Protein AF-A0A2H0U3V6-F1 (afdb_monomer_lite)

Sequence (73 aa):
PTIATITDKSQLSTQPFFNNAVDGDKVLVYANAKKAILYRPSTDKIIEVAPVNITSPSVSPTPTATPSAVIEQ

Secondary structure (DSSP, 8-state):
-EEEE-S-STTTTTSGGGTT--TT-EEEEETTTTEEEEEEGGGTEEEEEEE----------------------

Structure (mmCIF, N/CA/C/O backbone):
data_AF-A0A2H0U3V6-F1
#
_entry.id   AF-A0A2H0U3V6-F1
#
loop_
_atom_site.group_PDB
_atom_site.id
_atom_site.type_symbol
_atom_site.label_atom_id
_atom_site.label_alt_id
_atom_site.label_comp_id
_atom_site.label_asym_id
_atom_site.label_entity_id
_atom_site.label_seq_id
_atom_site.pdbx_PDB_ins_code
_atom_site.Cartn_x
_atom_site.Cartn_y
_atom_site.Cartn_z
_atom_site.occupancy
_atom_site.B_iso_or_equiv
_atom_site.auth_seq_id
_atom_site.auth_comp_id
_atom_site.auth_asym_id
_atom_site.auth_atom_id
_atom_site.pdbx_PDB_model_num
ATOM 1 N N . PRO A 1 1 ? 6.391 -8.693 -1.310 1.00 76.81 1 PRO A N 1
ATOM 2 C CA . PRO A 1 1 ? 5.388 -7.607 -1.444 1.00 76.81 1 PRO A CA 1
ATOM 3 C C . PRO A 1 1 ? 5.822 -6.459 -0.538 1.00 76.81 1 PRO A C 1
ATOM 5 O O . PRO A 1 1 ? 6.315 -6.741 0.550 1.00 76.81 1 PRO A O 1
ATOM 8 N N . THR A 1 2 ? 5.695 -5.215 -0.987 1.00 86.94 2 THR A N 1
ATOM 9 C CA . THR A 1 2 ? 6.067 -4.043 -0.183 1.00 86.94 2 THR A CA 1
ATOM 10 C C . THR A 1 2 ? 4.816 -3.486 0.469 1.00 86.94 2 THR A C 1
ATOM 12 O O . THR A 1 2 ? 3.781 -3.390 -0.184 1.00 86.94 2 THR A O 1
ATOM 15 N N . ILE A 1 3 ? 4.895 -3.139 1.749 1.00 89.81 3 ILE A N 1
ATOM 16 C CA . ILE A 1 3 ? 3.776 -2.564 2.492 1.00 89.81 3 ILE A CA 1
ATOM 17 C C . ILE A 1 3 ? 4.202 -1.168 2.929 1.00 89.81 3 ILE A C 1
ATOM 19 O O . ILE A 1 3 ? 5.215 -1.020 3.607 1.00 89.81 3 ILE A O 1
ATOM 23 N N . ALA A 1 4 ? 3.436 -0.159 2.534 1.00 87.94 4 ALA A N 1
ATOM 24 C CA . ALA A 1 4 ? 3.597 1.219 2.975 1.00 87.94 4 ALA A CA 1
ATOM 25 C C . ALA A 1 4 ? 2.362 1.643 3.775 1.00 87.94 4 ALA A C 1
ATOM 27 O O . ALA A 1 4 ? 1.262 1.151 3.531 1.00 87.94 4 ALA A O 1
ATOM 28 N N . THR A 1 5 ? 2.534 2.534 4.746 1.00 91.50 5 THR A N 1
ATOM 29 C CA . THR A 1 5 ? 1.414 3.110 5.506 1.00 91.50 5 THR A CA 1
ATOM 30 C C . THR A 1 5 ? 1.273 4.570 5.112 1.00 91.50 5 THR A C 1
ATOM 32 O O . THR A 1 5 ? 2.278 5.270 5.004 1.00 91.50 5 THR A O 1
ATOM 35 N N . ILE A 1 6 ? 0.044 5.018 4.880 1.00 88.94 6 ILE A N 1
ATOM 36 C CA . ILE A 1 6 ? -0.240 6.413 4.557 1.00 88.94 6 ILE A CA 1
ATOM 37 C C . ILE A 1 6 ? -0.187 7.214 5.853 1.00 88.94 6 ILE A C 1
ATOM 39 O O . ILE A 1 6 ? -1.040 7.056 6.721 1.00 88.94 6 ILE A O 1
ATOM 43 N N . THR A 1 7 ? 0.850 8.033 5.994 1.00 88.00 7 THR A N 1
ATOM 44 C CA . THR A 1 7 ? 1.000 8.986 7.103 1.00 88.00 7 THR A CA 1
ATOM 45 C C . THR A 1 7 ? 0.500 10.380 6.748 1.00 88.00 7 THR A C 1
ATOM 47 O O . THR A 1 7 ? 0.162 11.135 7.649 1.00 88.00 7 THR A O 1
ATOM 50 N N . ASP A 1 8 ? 0.504 10.720 5.456 1.00 87.06 8 ASP A N 1
ATOM 51 C CA . ASP A 1 8 ? 0.018 12.000 4.949 1.00 87.06 8 ASP A CA 1
ATOM 52 C C . ASP A 1 8 ? -0.651 11.796 3.586 1.00 87.06 8 ASP A C 1
ATOM 54 O O . ASP A 1 8 ? 0.008 11.644 2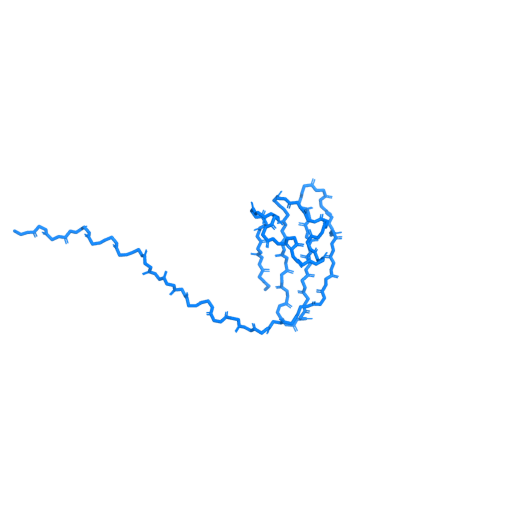.551 1.00 87.06 8 ASP A O 1
ATOM 58 N N . LYS A 1 9 ? -1.985 11.765 3.582 1.00 85.69 9 LYS A N 1
ATOM 59 C CA . LYS A 1 9 ? -2.760 11.637 2.341 1.00 85.69 9 LYS A CA 1
ATOM 60 C C . LYS A 1 9 ? -2.663 12.869 1.435 1.00 85.69 9 LYS A C 1
ATOM 62 O O . LYS A 1 9 ? -2.895 12.759 0.229 1.00 85.69 9 LYS A O 1
ATOM 67 N N . SER A 1 10 ? -2.348 14.045 1.980 1.00 85.56 10 SER A N 1
ATOM 68 C CA . SER A 1 10 ? -2.346 15.304 1.223 1.00 85.56 10 SER A CA 1
ATOM 69 C C . SER A 1 10 ? -1.225 15.302 0.189 1.00 85.56 10 SER A C 1
ATOM 71 O O . SER A 1 10 ? -1.435 15.701 -0.954 1.00 85.56 10 SER A O 1
ATOM 73 N N . GLN A 1 11 ? -0.069 14.740 0.543 1.00 83.62 11 GLN A N 1
ATOM 74 C CA . GLN A 1 11 ? 1.056 14.557 -0.381 1.00 83.62 11 GLN A CA 1
ATOM 75 C C . GLN A 1 11 ? 0.787 13.521 -1.482 1.00 83.62 11 GLN A C 1
ATOM 77 O O . GLN A 1 11 ? 1.429 13.537 -2.531 1.00 83.62 11 GLN A O 1
ATOM 82 N N . LEU A 1 12 ? -0.173 12.626 -1.258 1.00 82.94 12 LEU A N 1
ATOM 83 C CA . LEU A 1 12 ? -0.535 11.553 -2.183 1.00 82.94 12 LEU A CA 1
ATOM 84 C C . LEU A 1 12 ? -1.784 11.881 -3.013 1.00 82.94 12 LEU A C 1
ATOM 86 O O . LEU A 1 12 ? -2.096 11.160 -3.959 1.00 82.94 12 LEU A O 1
ATOM 90 N N . SER A 1 13 ? -2.458 12.996 -2.715 1.00 79.00 13 SER A N 1
ATOM 91 C CA . SER A 1 13 ? -3.693 13.440 -3.382 1.00 79.00 13 SER A CA 1
ATOM 92 C C . SER A 1 13 ? -3.500 13.779 -4.864 1.00 79.00 13 SER A C 1
ATOM 94 O O . SER A 1 13 ? -4.463 13.844 -5.620 1.00 79.00 13 SER A O 1
ATOM 96 N N . THR A 1 14 ? -2.254 13.957 -5.307 1.00 82.75 14 THR A N 1
ATOM 97 C CA . THR A 1 14 ? -1.903 14.144 -6.722 1.00 82.75 14 THR A CA 1
ATOM 98 C C . THR A 1 14 ? -2.184 12.893 -7.561 1.00 82.75 14 THR A C 1
ATOM 100 O O . THR A 1 14 ? -2.283 12.978 -8.784 1.00 82.75 14 THR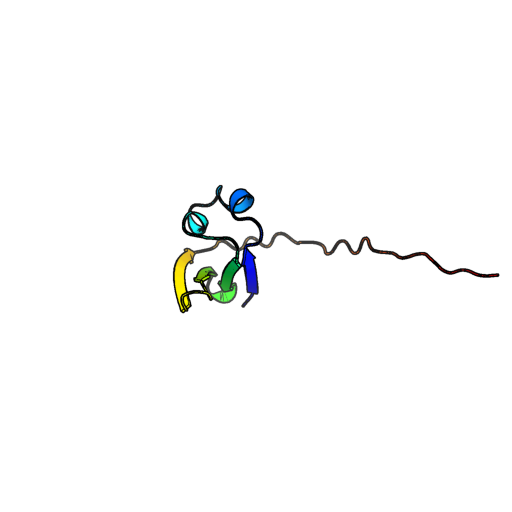 A O 1
ATOM 103 N N . GLN A 1 15 ? -2.307 11.719 -6.932 1.00 84.12 15 GLN A N 1
ATOM 104 C CA . GLN A 1 15 ? -2.609 10.469 -7.616 1.00 84.12 15 GLN A CA 1
ATOM 105 C C . GLN A 1 15 ? -4.051 10.012 -7.351 1.00 84.12 15 GLN A C 1
ATOM 107 O O . GLN A 1 15 ? -4.434 9.837 -6.194 1.00 84.12 15 GLN A O 1
ATOM 112 N N . PRO A 1 16 ? -4.822 9.682 -8.406 1.00 87.25 16 PRO A N 1
ATOM 113 C CA . PRO A 1 16 ? -6.228 9.298 -8.270 1.00 87.25 16 PRO A CA 1
ATOM 114 C C . PRO A 1 16 ? -6.431 8.022 -7.440 1.00 87.25 16 PRO A C 1
ATOM 116 O O . PRO A 1 16 ? -7.474 7.858 -6.816 1.00 87.25 16 PRO A O 1
ATOM 119 N N . PHE A 1 17 ? -5.421 7.148 -7.372 1.00 88.44 17 PHE A N 1
ATOM 120 C CA . PHE A 1 17 ? -5.430 5.945 -6.532 1.00 88.44 17 PHE A CA 1
ATOM 121 C C . PHE A 1 17 ? -5.634 6.254 -5.039 1.00 88.44 17 PHE A C 1
ATOM 123 O O . PHE A 1 17 ? -6.212 5.450 -4.311 1.00 88.44 17 PHE A O 1
ATOM 130 N N . PHE A 1 18 ? -5.193 7.428 -4.582 1.00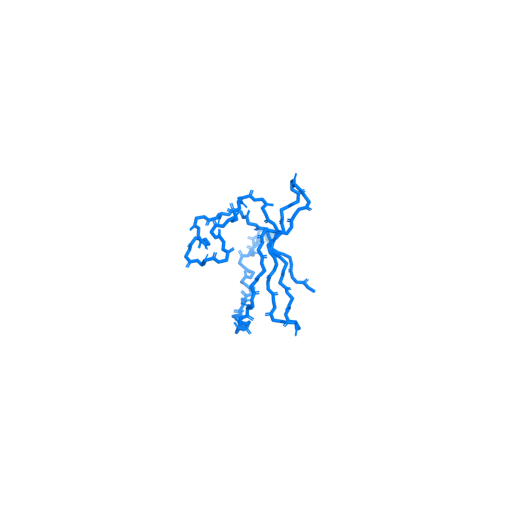 89.38 18 PHE A N 1
ATOM 131 C CA . PHE A 1 18 ? -5.301 7.844 -3.186 1.00 89.38 18 PHE A CA 1
ATOM 132 C C . PHE A 1 18 ? -6.501 8.753 -2.908 1.00 89.38 18 PHE A C 1
ATOM 134 O O . PHE A 1 18 ? -6.666 9.185 -1.771 1.00 89.38 18 PHE A O 1
ATOM 141 N N . ASN A 1 19 ? -7.385 9.007 -3.882 1.00 89.56 19 ASN A N 1
ATOM 142 C CA . ASN A 1 19 ? -8.562 9.859 -3.668 1.00 89.56 19 ASN A CA 1
ATOM 143 C C . ASN A 1 19 ? -9.458 9.363 -2.524 1.00 89.56 19 ASN A C 1
ATOM 145 O O . ASN A 1 19 ? -10.021 10.165 -1.783 1.00 89.56 19 ASN A O 1
ATOM 149 N N . ASN A 1 20 ? -9.580 8.042 -2.378 1.00 88.94 20 ASN A N 1
ATOM 150 C CA . ASN A 1 20 ? -10.383 7.400 -1.333 1.00 88.94 20 ASN A CA 1
ATOM 151 C C . ASN A 1 20 ? -9.552 6.967 -0.112 1.00 88.94 20 ASN A C 1
ATOM 153 O O . ASN A 1 20 ? -10.089 6.361 0.823 1.00 88.94 20 ASN A O 1
ATOM 157 N N . ALA A 1 21 ? -8.248 7.252 -0.121 1.00 90.44 21 ALA A N 1
ATOM 158 C CA . ALA A 1 21 ? -7.346 6.892 0.956 1.00 90.44 21 ALA A CA 1
ATOM 159 C C . ALA A 1 21 ? -7.498 7.823 2.161 1.00 90.44 21 ALA A C 1
ATOM 161 O O . ALA A 1 21 ? -7.772 9.019 2.030 1.00 90.44 21 ALA A O 1
ATOM 162 N N . VAL A 1 22 ? -7.279 7.263 3.345 1.00 90.50 22 VAL A N 1
ATOM 163 C CA . VAL A 1 22 ? -7.200 8.011 4.601 1.00 90.50 22 VAL A CA 1
ATOM 164 C C . VAL A 1 22 ? -5.890 7.717 5.314 1.00 90.50 22 VAL A C 1
ATOM 166 O O . VAL A 1 22 ? -5.245 6.693 5.078 1.00 90.50 22 VAL A O 1
ATOM 169 N N . ASP A 1 23 ? -5.499 8.624 6.199 1.00 91.62 23 ASP A N 1
ATOM 170 C CA . ASP A 1 23 ? -4.334 8.437 7.051 1.00 91.62 23 ASP A CA 1
ATOM 171 C C . ASP A 1 23 ? -4.518 7.184 7.921 1.00 91.62 23 ASP A C 1
ATOM 173 O O . ASP A 1 23 ? -5.560 6.973 8.545 1.00 91.62 23 ASP A O 1
ATOM 177 N N . GLY A 1 24 ? -3.513 6.310 7.908 1.00 89.38 24 GLY A N 1
ATOM 178 C CA . GLY A 1 24 ? -3.561 4.983 8.523 1.00 89.38 24 GLY A CA 1
ATOM 179 C C . GLY A 1 24 ? -3.928 3.836 7.573 1.00 89.38 24 GLY A C 1
ATOM 180 O O . GLY A 1 24 ? -3.749 2.673 7.949 1.00 89.38 24 GLY A O 1
ATOM 181 N N . ASP A 1 25 ? -4.363 4.116 6.338 1.00 93.69 25 ASP A N 1
ATOM 182 C CA . ASP A 1 25 ? -4.528 3.073 5.322 1.00 93.69 25 ASP A CA 1
ATOM 183 C C . ASP A 1 25 ? -3.175 2.463 4.927 1.00 93.69 25 ASP A C 1
ATOM 185 O O . ASP A 1 25 ? -2.116 3.102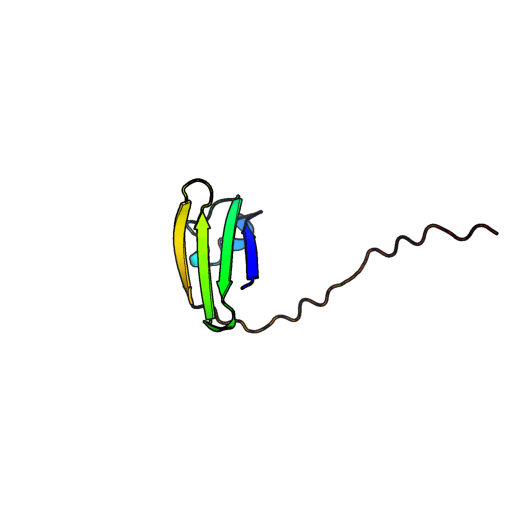 4.951 1.00 93.69 25 ASP A O 1
ATOM 189 N N . LYS A 1 26 ? -3.210 1.186 4.546 1.00 93.06 26 LYS A N 1
ATOM 190 C CA . LYS A 1 26 ? -2.041 0.407 4.141 1.00 93.06 26 LYS A CA 1
ATOM 191 C C . LYS A 1 26 ? -2.055 0.185 2.641 1.00 93.06 26 LYS A C 1
ATOM 193 O O . LYS A 1 26 ? -3.020 -0.316 2.078 1.00 93.06 26 LYS A O 1
ATOM 198 N N . VAL A 1 27 ? -0.946 0.496 1.995 1.00 91.81 27 VAL A N 1
ATOM 199 C CA . VAL A 1 27 ? -0.735 0.280 0.568 1.00 91.81 27 VAL A CA 1
ATOM 200 C C . VAL A 1 27 ? 0.131 -0.953 0.397 1.00 91.81 27 VAL A C 1
ATOM 202 O O . VAL A 1 27 ? 1.277 -0.987 0.844 1.00 91.81 27 VAL A O 1
ATOM 205 N N . LEU A 1 28 ? -0.404 -1.969 -0.265 1.00 92.06 28 LEU A N 1
ATOM 206 C CA . LEU A 1 28 ? 0.313 -3.182 -0.616 1.00 92.06 28 LEU A CA 1
ATOM 207 C C . LEU A 1 28 ? 0.728 -3.102 -2.081 1.00 92.06 28 LEU A C 1
ATOM 209 O O . LEU A 1 28 ? -0.107 -3.133 -2.982 1.00 92.06 28 LEU A O 1
ATOM 213 N N . VAL A 1 29 ? 2.031 -3.025 -2.325 1.00 90.56 29 VAL A N 1
ATOM 214 C CA . VAL A 1 29 ? 2.613 -2.970 -3.665 1.00 90.56 29 VAL A CA 1
ATOM 215 C C . VAL A 1 29 ? 3.186 -4.337 -4.030 1.00 90.56 29 VAL A C 1
ATOM 217 O O . VAL A 1 29 ? 4.123 -4.854 -3.413 1.00 90.56 29 VAL A O 1
ATOM 220 N N . TYR A 1 30 ? 2.629 -4.930 -5.079 1.00 90.69 30 TYR A N 1
ATOM 221 C CA . TYR A 1 30 ? 3.059 -6.195 -5.654 1.00 90.69 30 TYR A CA 1
ATOM 222 C C . TYR A 1 30 ? 3.926 -5.927 -6.876 1.00 90.69 30 TYR A C 1
ATOM 224 O O . TYR A 1 30 ? 3.423 -5.810 -7.993 1.00 90.69 30 TYR A O 1
ATOM 232 N N . ALA A 1 31 ? 5.243 -5.869 -6.664 1.00 86.12 31 ALA A N 1
ATOM 233 C CA . ALA A 1 31 ? 6.190 -5.550 -7.725 1.00 86.12 31 ALA A CA 1
ATOM 234 C C . ALA A 1 31 ? 6.154 -6.560 -8.893 1.00 86.12 31 ALA A C 1
ATOM 236 O O . ALA A 1 31 ? 6.112 -6.177 -10.058 1.00 86.12 31 ALA A O 1
ATOM 237 N N . ASN A 1 32 ? 6.064 -7.857 -8.584 1.00 87.88 32 ASN A N 1
ATOM 238 C CA . ASN A 1 32 ? 5.985 -8.914 -9.602 1.00 87.88 32 ASN A CA 1
ATOM 239 C C . ASN A 1 32 ? 4.714 -8.813 -10.462 1.00 87.88 32 ASN A C 1
ATOM 241 O O . ASN A 1 32 ? 4.757 -9.039 -11.665 1.00 87.88 32 ASN A O 1
ATOM 245 N N . ALA A 1 33 ? 3.586 -8.449 -9.845 1.00 89.69 33 ALA A N 1
ATOM 246 C CA . ALA A 1 33 ? 2.294 -8.333 -10.520 1.00 89.69 33 ALA A CA 1
ATOM 247 C C . ALA A 1 33 ? 2.021 -6.925 -11.074 1.00 89.69 33 ALA A C 1
ATOM 249 O O . ALA A 1 33 ? 0.991 -6.726 -11.716 1.00 89.69 33 ALA A O 1
ATOM 250 N N . LYS A 1 34 ? 2.907 -5.951 -10.805 1.00 89.38 34 LYS A N 1
ATOM 251 C CA . LYS A 1 34 ? 2.748 -4.530 -11.156 1.00 89.38 34 LYS A CA 1
ATOM 252 C C . LYS A 1 34 ? 1.401 -3.957 -10.704 1.00 89.38 34 LYS A C 1
ATOM 254 O O . LYS A 1 34 ? 0.713 -3.272 -11.457 1.00 89.38 34 LYS A O 1
ATOM 259 N N . LYS A 1 35 ? 1.001 -4.263 -9.467 1.00 90.62 35 LYS A N 1
ATOM 260 C CA . LYS A 1 35 ? -0.269 -3.814 -8.872 1.00 90.62 35 LYS A CA 1
ATOM 261 C C . LYS A 1 35 ? -0.043 -3.198 -7.500 1.00 90.62 35 LYS A C 1
ATOM 263 O O . LYS A 1 35 ? 0.767 -3.706 -6.728 1.00 90.62 35 LYS A O 1
ATOM 268 N N . ALA A 1 36 ? -0.784 -2.144 -7.194 1.00 91.50 36 ALA A N 1
ATOM 269 C CA . ALA A 1 36 ? -0.935 -1.605 -5.853 1.00 91.50 36 ALA A CA 1
ATOM 270 C C . ALA A 1 36 ? -2.370 -1.820 -5.372 1.00 91.50 36 ALA A C 1
ATOM 272 O O . ALA A 1 36 ? -3.325 -1.674 -6.135 1.00 91.50 36 ALA A O 1
ATOM 273 N N . ILE A 1 37 ? -2.499 -2.189 -4.105 1.00 93.38 37 ILE A N 1
ATOM 274 C CA . ILE A 1 37 ? -3.764 -2.437 -3.422 1.00 93.38 37 ILE A CA 1
ATOM 275 C C . ILE A 1 37 ? -3.812 -1.523 -2.205 1.00 93.38 37 ILE A C 1
ATOM 277 O O . ILE A 1 37 ? -2.908 -1.553 -1.374 1.00 93.38 37 ILE A O 1
ATOM 281 N N . LEU A 1 38 ? -4.857 -0.715 -2.102 1.00 93.25 38 LEU A N 1
ATOM 282 C CA . LEU A 1 38 ? -5.135 0.124 -0.950 1.00 93.25 38 LEU A CA 1
ATOM 283 C C . LEU A 1 38 ? -6.051 -0.652 -0.006 1.00 93.25 38 LEU A C 1
ATOM 285 O O . LEU A 1 38 ? -7.172 -1.008 -0.364 1.00 93.25 38 LEU A O 1
ATOM 289 N N . TYR A 1 39 ? -5.565 -0.930 1.194 1.00 94.69 39 TYR A N 1
ATOM 290 C CA . TYR A 1 39 ? -6.246 -1.698 2.222 1.00 94.69 39 TYR A CA 1
ATOM 291 C C . TYR A 1 39 ? -6.481 -0.841 3.459 1.00 94.69 39 TYR A C 1
ATOM 293 O O . TYR A 1 39 ? -5.544 -0.263 4.011 1.00 94.69 39 TYR A O 1
ATOM 301 N N . ARG A 1 40 ? -7.723 -0.819 3.934 1.00 94.44 40 ARG A N 1
ATOM 302 C CA . ARG A 1 40 ? -8.100 -0.167 5.181 1.00 94.44 40 ARG A CA 1
ATOM 303 C C . ARG A 1 40 ? -8.182 -1.198 6.301 1.00 94.44 40 ARG A C 1
ATOM 305 O O . ARG A 1 40 ? -9.168 -1.937 6.355 1.00 94.44 40 ARG A O 1
ATOM 312 N N . PRO A 1 41 ? -7.202 -1.232 7.222 1.00 90.75 41 PRO A N 1
ATOM 313 C CA . PRO A 1 41 ? -7.215 -2.174 8.337 1.00 90.75 41 PRO A CA 1
ATOM 314 C C . PRO A 1 41 ? -8.339 -1.879 9.335 1.00 90.75 41 PRO A C 1
ATOM 316 O O . PRO A 1 41 ? -8.816 -2.790 9.989 1.00 90.75 41 PRO A O 1
ATOM 319 N N . SER A 1 42 ? -8.805 -0.630 9.434 1.00 91.56 42 SER A N 1
ATOM 320 C CA . SER A 1 42 ? -9.877 -0.249 10.367 1.00 91.56 42 SER A CA 1
ATOM 321 C C . SER A 1 42 ? -11.237 -0.864 10.036 1.00 91.56 42 SER A C 1
ATOM 323 O O . SER A 1 42 ? -12.104 -0.926 10.899 1.00 91.56 42 SER A O 1
ATOM 325 N N . THR A 1 43 ? -11.453 -1.261 8.782 1.00 93.62 43 THR A N 1
ATOM 326 C CA . THR A 1 43 ? -12.725 -1.828 8.308 1.00 93.62 43 THR A CA 1
ATOM 327 C C . THR A 1 43 ? -12.534 -3.165 7.596 1.00 93.62 43 THR A C 1
ATOM 329 O O . THR A 1 43 ? -13.473 -3.621 6.951 1.00 93.62 43 THR A O 1
ATOM 332 N N . ASP A 1 44 ? -11.317 -3.718 7.626 1.00 92.44 44 ASP A N 1
ATOM 333 C CA . ASP A 1 44 ? -10.878 -4.906 6.883 1.00 92.44 44 ASP A CA 1
ATOM 334 C C . ASP A 1 44 ? -11.348 -4.928 5.416 1.00 92.44 44 ASP A C 1
ATOM 336 O O . ASP A 1 44 ? -11.888 -5.915 4.913 1.00 92.44 44 ASP A O 1
ATOM 340 N N . LYS A 1 45 ? -11.176 -3.803 4.706 1.00 91.88 45 LYS A N 1
ATOM 341 C CA . LYS A 1 45 ? -11.652 -3.642 3.321 1.00 91.88 45 LYS A CA 1
ATOM 342 C C . LYS A 1 45 ? -10.550 -3.216 2.371 1.00 91.88 45 LYS A C 1
ATOM 344 O O . LYS A 1 45 ? -9.706 -2.387 2.699 1.00 91.88 45 LYS A O 1
ATOM 349 N N . ILE A 1 46 ? -10.617 -3.744 1.152 1.00 92.69 46 ILE A N 1
ATOM 350 C CA . ILE A 1 46 ? -9.856 -3.227 0.018 1.00 92.69 46 ILE A CA 1
ATOM 351 C C . ILE A 1 46 ? -10.609 -2.008 -0.507 1.00 92.69 46 ILE A C 1
ATOM 353 O O . ILE A 1 46 ? -11.772 -2.115 -0.888 1.00 92.69 46 ILE A O 1
ATOM 357 N N . ILE A 1 47 ? -9.949 -0.857 -0.469 1.00 92.62 47 ILE A N 1
ATOM 358 C CA . ILE A 1 47 ? -10.512 0.422 -0.890 1.00 92.62 47 ILE A CA 1
ATOM 359 C C . ILE A 1 47 ? -10.340 0.604 -2.392 1.00 92.62 47 ILE A C 1
ATOM 361 O O . ILE A 1 47 ? -11.290 0.999 -3.051 1.00 92.62 47 ILE A O 1
ATOM 365 N N . GLU A 1 48 ? 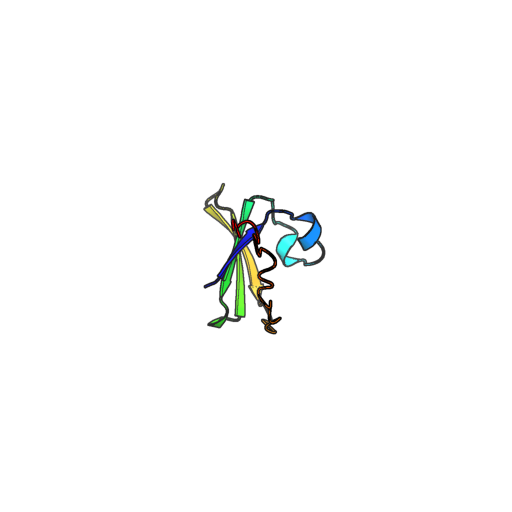-9.150 0.305 -2.920 1.00 91.75 48 GLU A N 1
ATOM 366 C CA . GLU A 1 48 ? -8.828 0.545 -4.327 1.00 91.75 48 GLU A CA 1
ATOM 367 C C . GLU A 1 48 ? -7.732 -0.407 -4.818 1.00 91.75 48 GLU A C 1
ATOM 369 O O . GLU A 1 48 ? -6.856 -0.824 -4.054 1.00 91.75 48 GLU A O 1
ATOM 374 N N . VAL A 1 49 ? -7.751 -0.746 -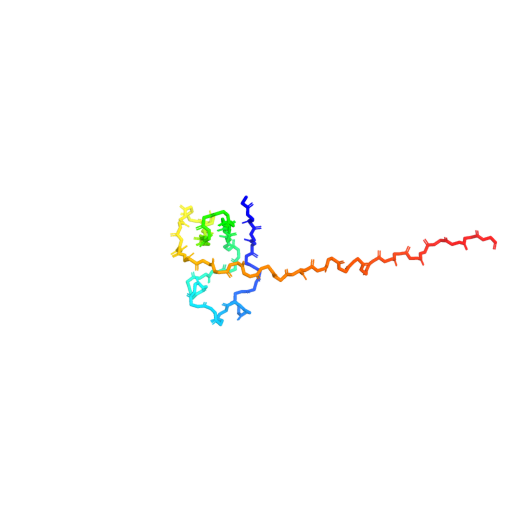6.109 1.00 92.44 49 VAL A N 1
ATOM 375 C CA . VAL A 1 49 ? -6.695 -1.528 -6.766 1.00 92.44 49 VAL A CA 1
ATOM 376 C C . VAL A 1 49 ? -6.310 -0.851 -8.071 1.00 92.44 49 VAL A C 1
ATOM 378 O O . VAL A 1 49 ? -7.151 -0.679 -8.948 1.00 92.44 49 VAL A O 1
ATOM 381 N N . ALA A 1 50 ? -5.027 -0.537 -8.238 1.00 90.62 50 ALA A N 1
ATOM 382 C CA . ALA A 1 50 ? -4.518 0.073 -9.461 1.00 90.62 50 ALA A CA 1
ATOM 383 C C . ALA A 1 50 ? -3.284 -0.662 -10.002 1.00 90.62 50 ALA A C 1
ATOM 385 O O . ALA A 1 50 ? -2.473 -1.189 -9.232 1.00 90.62 50 ALA A O 1
ATOM 386 N N . PRO A 1 51 ? -3.105 -0.712 -11.332 1.00 90.50 51 PRO A N 1
ATOM 387 C CA . PRO A 1 51 ? -1.826 -1.087 -11.914 1.00 90.50 51 PRO A CA 1
ATOM 388 C C . PRO A 1 51 ? -0.779 -0.013 -11.590 1.00 90.50 51 PRO A C 1
ATOM 390 O O . PRO A 1 51 ? -1.065 1.181 -11.648 1.00 90.50 51 PRO A O 1
ATOM 393 N N . VAL A 1 52 ? 0.445 -0.432 -11.272 1.00 85.56 52 VAL A N 1
ATOM 394 C CA . VAL A 1 52 ? 1.566 0.481 -11.023 1.00 85.56 52 VAL A CA 1
ATOM 395 C C . VAL A 1 52 ? 2.713 0.193 -11.973 1.00 85.56 52 VAL A C 1
ATOM 397 O O . VAL A 1 52 ? 3.176 -0.941 -12.101 1.00 85.56 52 VAL A O 1
ATOM 400 N N . ASN A 1 53 ? 3.209 1.247 -12.613 1.00 79.44 53 ASN A N 1
ATOM 401 C CA . ASN A 1 53 ? 4.459 1.189 -13.352 1.00 79.44 53 ASN A CA 1
ATOM 402 C C . ASN A 1 53 ? 5.598 1.474 -12.382 1.00 79.44 53 ASN A C 1
ATOM 404 O O . ASN A 1 53 ? 5.875 2.613 -12.022 1.00 79.44 53 ASN A O 1
ATOM 408 N N . ILE A 1 54 ? 6.230 0.400 -11.929 1.00 69.25 54 ILE A N 1
ATOM 409 C CA . ILE A 1 54 ? 7.358 0.442 -11.009 1.00 69.25 54 ILE A CA 1
ATOM 410 C C . ILE A 1 54 ? 8.601 0.753 -11.848 1.00 69.25 54 ILE A C 1
ATOM 412 O O . ILE A 1 54 ? 9.342 -0.137 -12.255 1.00 69.25 54 ILE A O 1
ATOM 416 N N . THR A 1 55 ? 8.806 2.021 -12.184 1.00 60.41 55 THR A N 1
ATOM 417 C CA . THR A 1 55 ? 10.127 2.488 -12.606 1.00 60.41 55 THR A CA 1
ATOM 418 C C . THR A 1 55 ? 10.899 2.697 -11.323 1.00 60.41 55 THR A C 1
ATOM 420 O O . THR A 1 55 ? 10.644 3.682 -10.646 1.00 60.41 55 THR A O 1
ATOM 423 N N . SER A 1 56 ? 11.737 1.740 -10.927 1.00 51.06 56 SER A N 1
ATOM 424 C CA . SER A 1 56 ? 12.541 1.811 -9.703 1.00 51.06 56 SER A CA 1
ATOM 425 C C . SER A 1 56 ? 13.197 3.192 -9.557 1.00 51.06 56 SER A C 1
ATOM 427 O O . SER A 1 56 ? 14.186 3.448 -10.250 1.00 51.06 56 SER A O 1
ATOM 429 N N . PRO A 1 57 ? 12.716 4.091 -8.677 1.00 47.78 57 PRO A N 1
ATOM 430 C CA . PRO A 1 57 ? 13.579 5.151 -8.216 1.00 47.78 57 PRO A CA 1
ATOM 431 C C . PRO A 1 57 ? 14.503 4.475 -7.210 1.00 47.78 57 PRO A C 1
ATOM 433 O O . PRO A 1 57 ? 14.051 3.929 -6.202 1.00 47.78 57 PRO A O 1
ATOM 436 N N . SER A 1 58 ? 15.793 4.435 -7.529 1.00 42.06 58 SER A N 1
ATOM 437 C CA . SER A 1 58 ? 16.828 4.112 -6.556 1.00 42.06 58 SER A CA 1
ATOM 438 C C . SER A 1 58 ? 16.697 5.118 -5.413 1.00 42.06 58 SER A C 1
ATOM 440 O O . SER A 1 58 ? 17.218 6.229 -5.485 1.00 42.06 58 SER A O 1
ATOM 442 N N . VAL A 1 59 ? 15.927 4.774 -4.379 1.00 44.19 59 VAL A N 1
ATOM 443 C CA . VAL A 1 59 ? 16.046 5.427 -3.084 1.00 44.19 59 VAL A CA 1
ATOM 444 C C . VAL A 1 59 ? 17.370 4.936 -2.535 1.00 44.19 59 VAL A C 1
ATOM 446 O O . VAL A 1 59 ? 17.463 3.883 -1.912 1.00 44.19 59 VAL A O 1
ATOM 449 N N . SER A 1 60 ? 18.429 5.673 -2.868 1.00 39.44 60 SER A N 1
ATOM 450 C CA . SER A 1 60 ? 19.677 5.575 -2.136 1.00 39.44 60 SER A CA 1
ATOM 451 C C . SER A 1 60 ? 19.300 5.752 -0.667 1.00 39.44 60 SER A C 1
ATOM 453 O O . SER A 1 60 ? 18.744 6.801 -0.325 1.00 39.44 60 SER A O 1
ATOM 455 N N . PRO A 1 61 ? 19.516 4.758 0.212 1.00 48.81 61 PRO A N 1
ATOM 456 C CA . PRO A 1 61 ? 19.515 5.059 1.624 1.00 48.81 61 PRO A CA 1
ATOM 457 C C . PRO A 1 61 ? 20.628 6.088 1.781 1.00 48.81 61 PRO A C 1
ATOM 459 O O . PRO A 1 61 ? 21.789 5.809 1.493 1.00 48.81 61 PRO A O 1
ATOM 462 N N . THR A 1 62 ? 20.271 7.310 2.135 1.00 41.34 62 THR A N 1
ATOM 463 C CA . THR A 1 62 ? 21.225 8.231 2.728 1.00 41.34 62 THR A CA 1
ATOM 464 C C . THR A 1 62 ? 21.239 7.877 4.210 1.00 41.34 62 THR A C 1
ATOM 466 O O . THR A 1 62 ? 20.323 8.286 4.926 1.00 41.34 62 THR A O 1
ATOM 469 N N . PRO A 1 63 ? 22.210 7.093 4.711 1.00 54.72 63 PRO A N 1
ATOM 470 C CA . PRO A 1 63 ? 22.479 7.053 6.134 1.00 54.72 63 PRO A CA 1
ATOM 471 C C . PRO A 1 63 ? 23.164 8.371 6.514 1.00 54.72 63 PRO A C 1
ATOM 473 O O . PRO A 1 63 ? 24.374 8.415 6.685 1.00 54.72 63 PRO A O 1
ATOM 476 N N . THR A 1 64 ? 22.410 9.463 6.658 1.00 49.44 64 THR A N 1
ATOM 477 C CA . THR A 1 64 ? 22.911 10.630 7.406 1.00 49.44 64 THR A CA 1
ATOM 478 C C . THR A 1 64 ? 22.378 10.546 8.825 1.00 49.44 64 THR A C 1
ATOM 480 O O . THR A 1 64 ? 21.539 11.323 9.264 1.00 49.44 64 THR A O 1
ATOM 483 N N . ALA A 1 65 ? 22.879 9.545 9.535 1.00 53.25 65 ALA A N 1
ATOM 484 C CA . ALA A 1 65 ? 22.978 9.560 10.980 1.00 53.25 65 ALA A CA 1
ATOM 485 C C . ALA A 1 65 ? 24.339 8.953 11.314 1.00 53.25 65 ALA A C 1
ATOM 487 O O . ALA A 1 65 ? 24.453 7.781 11.657 1.00 53.25 65 ALA A O 1
ATOM 488 N N . THR A 1 66 ? 25.385 9.759 11.147 1.00 46.88 66 THR A N 1
ATOM 489 C CA . THR A 1 66 ? 26.649 9.554 11.847 1.00 46.88 66 THR A CA 1
ATOM 490 C C . THR A 1 66 ? 26.487 10.217 13.214 1.00 46.88 66 THR A C 1
ATOM 492 O O . THR A 1 66 ? 26.622 11.439 13.298 1.00 46.88 66 THR A O 1
ATOM 495 N N . PRO A 1 67 ? 26.173 9.497 14.305 1.00 62.47 67 PRO A N 1
ATOM 496 C CA . PRO A 1 67 ? 26.456 10.022 15.628 1.00 62.47 67 PRO A CA 1
ATOM 497 C C . PRO A 1 67 ? 27.975 9.942 15.831 1.00 62.47 67 PRO A C 1
ATOM 499 O O . PRO A 1 67 ? 28.487 8.986 16.403 1.00 62.47 67 PRO A O 1
ATOM 502 N N . SER A 1 68 ? 28.728 10.929 15.339 1.00 62.47 68 SER A N 1
ATOM 503 C CA . SER A 1 68 ? 30.112 11.126 15.788 1.00 62.47 68 SER A CA 1
ATOM 504 C C . SER A 1 68 ? 30.082 11.838 17.136 1.00 62.47 68 SER A C 1
ATOM 506 O O . SER A 1 68 ? 30.337 13.032 17.238 1.00 62.47 68 SER A O 1
ATOM 508 N N . ALA A 1 69 ? 29.746 11.080 18.173 1.00 65.62 69 ALA A N 1
ATOM 509 C CA . ALA A 1 69 ? 30.095 11.390 19.547 1.00 65.62 69 ALA A CA 1
ATOM 510 C C . ALA A 1 69 ? 30.779 10.146 20.120 1.00 65.62 69 ALA A C 1
ATOM 512 O O . ALA A 1 69 ? 30.083 9.227 20.525 1.00 65.62 69 ALA A O 1
ATOM 513 N N . VAL A 1 70 ? 32.115 10.088 20.018 1.00 58.91 70 VAL A N 1
ATOM 514 C CA . VAL A 1 70 ? 33.090 9.672 21.052 1.00 58.91 70 VAL A CA 1
ATOM 515 C C . VAL A 1 70 ? 34.499 9.600 20.434 1.00 58.91 70 VAL A C 1
ATOM 517 O O . VAL A 1 70 ? 34.796 8.713 19.643 1.00 58.91 70 VAL A O 1
ATOM 520 N N . ILE A 1 71 ? 35.379 10.528 20.812 1.00 66.62 71 ILE A N 1
ATOM 521 C CA . ILE A 1 71 ? 36.804 10.243 21.042 1.00 66.62 71 ILE A CA 1
ATOM 522 C C . ILE A 1 71 ? 37.203 11.026 22.297 1.00 66.62 71 ILE A C 1
ATOM 524 O O . ILE A 1 71 ? 37.538 12.204 22.229 1.00 66.62 71 ILE A O 1
ATOM 528 N N . GLU A 1 72 ? 37.077 10.374 23.454 1.00 55.47 72 GLU A N 1
ATOM 529 C CA . GLU A 1 72 ? 37.930 10.668 24.608 1.00 55.47 72 GLU A CA 1
ATOM 530 C C . GLU A 1 72 ? 39.363 10.269 24.236 1.00 55.47 72 GLU A C 1
ATOM 532 O O . GLU A 1 72 ? 39.581 9.135 23.803 1.00 55.47 72 GLU A O 1
ATOM 537 N N . GLN A 1 73 ? 40.307 11.197 24.396 1.00 54.47 73 GLN A N 1
ATOM 538 C CA . GLN A 1 73 ? 41.692 10.959 24.813 1.00 54.47 73 GLN A CA 1
ATOM 539 C C . GLN A 1 73 ? 42.245 12.238 25.442 1.00 54.47 73 GLN A C 1
ATOM 541 O O . GLN A 1 73 ? 41.999 13.323 24.868 1.00 54.47 73 GLN A O 1
#

pLDDT: mean 79.45, std 16.77, range [39.44, 94.69]

Radius of gyration: 17.25 Å; chains: 1; bounding box: 54×24×38 Å

Foldseek 3Di:
DDKDFAQDLVVVCVDPQSVQPDHGWIWDQDPVQQKIWTADPVVRDTPGIDRHDCPDPPPPPPPPPDPPPDDDD